Protein AF-0000000076347984 (afdb_homodimer)

Radius of gyration: 15.03 Å; Cα contacts (8 Å, |Δi|>4): 179; chains: 2; bounding box: 26×42×35 Å

InterPro domains:
  IPR001387 Cro/C1-type, helix-turn-helix domain [PF13443] (5-65)
  IPR001387 Cro/C1-type, helix-turn-helix domain [PS50943] (6-60)
  IPR001387 Cro/C1-type, helix-turn-helix domain [SM00530] (5-60)
  IPR001387 Cro/C1-type, helix-turn-helix domain [cd00093] (4-60)
  IPR010982 Lambda repressor-like, DNA-binding domain superfamily [G3DSA:1.10.260.40] (1-66)
  IPR010982 Lambda repressor-like, DNA-binding domain superfamily [SSF47413] (4-66)

Structure (mmCIF, N/CA/C/O backbone):
data_AF-0000000076347984-model_v1
#
loop_
_entity.id
_entity.type
_entity.pdbx_description
1 polymer 'Helix-turn-helix transcriptional regulator'
#
loop_
_atom_site.group_PDB
_atom_site.id
_atom_site.type_symbol
_atom_site.label_atom_id
_atom_site.label_alt_id
_atom_site.label_comp_id
_atom_site.label_asym_id
_atom_site.label_entity_id
_atom_site.label_seq_id
_atom_site.pdbx_PDB_ins_code
_atom_site.Cartn_x
_atom_site.Cartn_y
_atom_site.Cartn_z
_atom_site.occupancy
_atom_site.B_iso_or_equiv
_atom_site.auth_seq_id
_atom_site.auth_comp_id
_atom_site.auth_asym_id
_atom_site.auth_atom_id
_atom_site.pdbx_PDB_model_num
ATOM 1 N N . MET A 1 1 ? -2.521 -1.513 15.273 1 72.88 1 MET A N 1
ATOM 2 C CA . MET A 1 1 ? -1.366 -1.688 14.398 1 72.88 1 MET A CA 1
ATOM 3 C C . MET A 1 1 ? -1.222 -0.506 13.445 1 72.88 1 MET A C 1
ATOM 5 O O . MET A 1 1 ? -2.188 -0.107 12.789 1 72.88 1 MET A O 1
ATOM 9 N N . LYS A 1 2 ? -0.004 0.182 13.562 1 85.38 2 LYS A N 1
ATOM 10 C CA . LYS A 1 2 ? 0.292 1.308 12.68 1 85.38 2 LYS A CA 1
ATOM 11 C C . LYS A 1 2 ? 1.068 0.851 11.445 1 85.38 2 LYS A C 1
ATOM 13 O O . LYS A 1 2 ? 2.25 0.511 11.539 1 85.38 2 LYS A O 1
ATOM 18 N N . LEU A 1 3 ? 0.29 0.827 10.352 1 92.88 3 LEU A N 1
ATOM 19 C CA . LEU A 1 3 ? 0.924 0.316 9.141 1 92.88 3 LEU A CA 1
ATOM 20 C C . LEU A 1 3 ? 1.623 1.437 8.383 1 92.88 3 LEU A C 1
ATOM 22 O O . LEU A 1 3 ? 2.566 1.186 7.625 1 92.88 3 LEU A O 1
ATOM 26 N N . ASN A 1 4 ? 1.058 2.572 8.672 1 96 4 ASN A N 1
ATOM 27 C CA . ASN A 1 4 ? 1.683 3.67 7.938 1 96 4 ASN A CA 1
ATOM 28 C C . ASN A 1 4 ? 2.145 4.781 8.883 1 96 4 ASN A C 1
ATOM 30 O O . ASN A 1 4 ? 1.747 4.816 10.047 1 96 4 ASN A O 1
ATOM 34 N N . ARG A 1 5 ? 3.045 5.617 8.391 1 94.75 5 ARG A N 1
ATOM 35 C CA . ARG A 1 5 ? 3.582 6.719 9.18 1 94.75 5 ARG A CA 1
ATOM 36 C C . ARG A 1 5 ? 3.232 8.062 8.555 1 94.75 5 ARG A C 1
ATOM 38 O O . ARG A 1 5 ? 4.047 8.992 8.562 1 94.75 5 ARG A O 1
ATOM 45 N N . ILE A 1 6 ? 2.086 8.164 8 1 97.44 6 ILE A N 1
ATOM 46 C CA . ILE A 1 6 ? 1.625 9.383 7.344 1 97.44 6 ILE A CA 1
ATOM 47 C C . ILE A 1 6 ? 1.54 10.523 8.359 1 97.44 6 ILE A C 1
ATOM 49 O O . ILE A 1 6 ? 1.99 11.633 8.094 1 97.44 6 ILE A O 1
ATOM 53 N N . ARG A 1 7 ?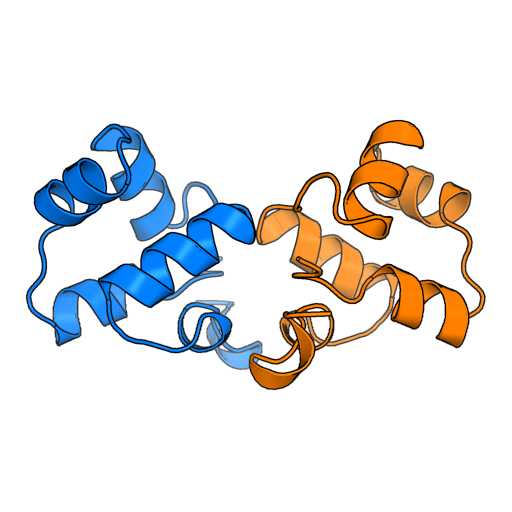 1.071 10.203 9.531 1 96.5 7 ARG A N 1
ATOM 54 C CA . ARG A 1 7 ? 0.946 11.195 10.594 1 96.5 7 ARG A CA 1
ATOM 55 C C . ARG A 1 7 ? 2.299 11.828 10.914 1 96.5 7 ARG A C 1
ATOM 57 O O . ARG A 1 7 ? 2.43 13.047 10.953 1 96.5 7 ARG A O 1
ATOM 64 N N . ALA A 1 8 ? 3.281 11.023 11.148 1 96.12 8 ALA A N 1
ATOM 65 C CA . ALA A 1 8 ? 4.621 11.484 11.508 1 96.12 8 ALA A CA 1
ATOM 66 C C . ALA A 1 8 ? 5.211 12.359 10.398 1 96.12 8 ALA A C 1
ATOM 68 O O . ALA A 1 8 ? 5.848 13.375 10.68 1 96.12 8 ALA A O 1
ATOM 69 N N . VAL A 1 9 ? 4.965 11.992 9.172 1 97.06 9 VAL A N 1
ATOM 70 C CA . VAL A 1 9 ? 5.508 12.727 8.039 1 97.06 9 VAL A CA 1
ATOM 71 C C . VAL A 1 9 ? 4.805 14.078 7.918 1 97.06 9 VAL A C 1
ATOM 73 O O . VAL A 1 9 ? 5.449 15.102 7.664 1 97.06 9 VAL A O 1
ATOM 76 N N . LEU A 1 10 ? 3.445 14.055 8.125 1 98 10 LEU A N 1
ATOM 77 C CA . LEU A 1 10 ? 2.701 15.312 8.102 1 98 10 LEU A CA 1
ATOM 78 C C . LEU A 1 10 ? 3.213 16.266 9.18 1 98 10 LEU A C 1
ATOM 80 O O . LEU A 1 10 ? 3.439 17.438 8.914 1 98 10 LEU A O 1
ATOM 84 N N . GLU A 1 11 ? 3.467 15.75 10.328 1 97.25 11 GLU A N 1
ATOM 85 C CA . GLU A 1 11 ? 3.951 16.547 11.453 1 97.25 11 GLU A CA 1
ATOM 86 C C . GLU A 1 11 ? 5.355 17.078 11.188 1 97.25 11 GLU A C 1
ATOM 88 O O . GLU A 1 11 ? 5.641 18.25 11.453 1 97.25 11 GLU A O 1
ATOM 93 N N . ASP A 1 12 ? 6.211 16.25 10.656 1 97 12 ASP A N 1
ATOM 94 C CA . ASP A 1 12 ? 7.586 16.625 10.344 1 97 12 ASP A CA 1
ATOM 95 C C . ASP A 1 12 ? 7.625 17.766 9.328 1 97 12 ASP A C 1
ATOM 97 O O . ASP A 1 12 ? 8.477 18.656 9.406 1 97 12 ASP A O 1
ATOM 101 N N . LYS A 1 13 ? 6.645 17.828 8.438 1 97 13 LYS A N 1
ATOM 102 C CA . LYS A 1 13 ? 6.633 18.797 7.348 1 97 13 LYS A CA 1
ATOM 103 C C . LYS A 1 13 ? 5.758 20 7.691 1 97 13 LYS A C 1
ATOM 105 O O . LYS A 1 13 ? 5.711 20.984 6.941 1 97 13 LYS A O 1
ATOM 110 N N . GLY A 1 14 ? 5.02 19.859 8.719 1 97.69 14 GLY A N 1
ATOM 111 C CA . GLY A 1 14 ? 4.129 20.938 9.117 1 97.69 14 GLY A CA 1
ATOM 112 C C . GLY A 1 14 ? 2.914 21.078 8.219 1 97.69 14 GLY A C 1
ATOM 113 O O . GLY A 1 14 ? 2.447 22.188 7.969 1 97.69 14 GLY A O 1
ATOM 114 N N . ILE A 1 15 ? 2.467 20.016 7.703 1 97.69 15 ILE A N 1
ATOM 115 C CA . ILE A 1 15 ? 1.33 20.016 6.789 1 97.69 15 ILE A CA 1
ATOM 116 C C . ILE A 1 15 ? 0.079 19.547 7.523 1 97.69 15 ILE A C 1
ATOM 118 O O . ILE A 1 15 ? 0.132 18.594 8.305 1 97.69 15 ILE A O 1
ATOM 122 N N . SER A 1 16 ? -0.984 20.156 7.281 1 98.12 16 SER A N 1
ATOM 123 C CA . SER A 1 16 ? -2.232 19.797 7.938 1 98.12 16 SER A CA 1
ATOM 124 C C . SER A 1 16 ? -2.957 18.688 7.172 1 98.12 16 SER A C 1
ATOM 126 O O . SER A 1 16 ? -2.785 18.547 5.961 1 98.12 16 SER A O 1
ATOM 128 N N . GLN A 1 17 ? -3.787 17.953 7.895 1 98.5 17 GLN A N 1
ATOM 129 C CA . GLN A 1 17 ? -4.617 16.938 7.266 1 98.5 17 GLN A CA 1
ATOM 130 C C . GLN A 1 17 ? -5.625 17.562 6.305 1 98.5 17 GLN A C 1
ATOM 132 O O . GLN A 1 17 ? -5.953 16.969 5.273 1 98.5 17 GLN A O 1
ATOM 137 N N . THR A 1 18 ? -6.066 18.75 6.645 1 98.56 18 THR A N 1
ATOM 138 C CA . THR A 1 18 ? -7.012 19.484 5.801 1 98.56 18 THR A CA 1
ATOM 139 C C . THR A 1 18 ? -6.395 19.797 4.441 1 98.56 18 THR A C 1
ATOM 141 O O . THR A 1 18 ? -7.039 19.625 3.406 1 98.56 18 THR A O 1
ATOM 144 N N . TRP A 1 19 ? -5.199 20.25 4.371 1 98.75 19 TRP A N 1
ATOM 145 C CA . TRP A 1 19 ? -4.469 20.516 3.135 1 98.75 19 TRP A CA 1
ATOM 146 C C . TRP A 1 19 ? -4.336 19.25 2.295 1 98.75 19 TRP A C 1
ATOM 148 O O . TRP A 1 19 ? -4.613 19.266 1.095 1 98.75 19 TRP A O 1
ATOM 158 N N . LEU A 1 20 ? -3.889 18.203 2.963 1 98.69 20 LEU A N 1
ATOM 159 C CA . LEU A 1 20 ? -3.707 16.938 2.266 1 98.69 20 LEU A CA 1
ATOM 160 C C . LEU A 1 20 ? -5.02 16.453 1.665 1 98.69 20 LEU A C 1
ATOM 162 O O . LEU A 1 20 ? -5.047 15.945 0.539 1 98.69 20 LEU A O 1
ATOM 166 N N . ALA A 1 21 ? -6.09 16.547 2.449 1 98.75 21 ALA A N 1
ATOM 167 C CA . ALA A 1 21 ? -7.414 16.141 1.985 1 98.75 21 ALA A CA 1
ATOM 168 C C . ALA A 1 21 ? -7.801 16.891 0.714 1 98.75 21 ALA A C 1
ATOM 170 O O . ALA A 1 21 ? -8.281 16.281 -0.248 1 98.75 21 ALA A O 1
ATOM 171 N N . LYS A 1 22 ? -7.527 18.141 0.709 1 98.62 22 LYS A N 1
ATOM 172 C CA . LYS A 1 22 ? -7.816 18.969 -0.452 1 98.62 22 LYS A CA 1
ATOM 173 C C . LYS A 1 22 ? -7.004 18.531 -1.665 1 98.62 22 LYS A C 1
ATOM 175 O O . LYS A 1 22 ? -7.539 18.406 -2.768 1 98.62 22 LYS A O 1
ATOM 180 N N . LYS A 1 23 ? -5.777 18.266 -1.451 1 98.31 23 LYS A N 1
ATOM 181 C CA . LYS A 1 23 ? -4.895 17.844 -2.539 1 98.31 23 LYS A CA 1
ATOM 182 C C . LYS A 1 23 ? -5.32 16.484 -3.105 1 98.31 23 LYS A C 1
ATOM 184 O O . LYS A 1 23 ? -5.266 16.281 -4.316 1 98.31 23 LYS A O 1
ATOM 189 N N . LEU A 1 24 ? -5.734 15.625 -2.24 1 98.19 24 LEU A N 1
ATOM 190 C CA . LEU A 1 24 ? -6.113 14.266 -2.623 1 98.19 24 LEU A CA 1
ATOM 191 C C . LEU A 1 24 ? -7.516 14.242 -3.227 1 98.19 24 LEU A C 1
ATOM 193 O O . LEU A 1 24 ? -7.91 13.25 -3.848 1 98.19 24 LEU A O 1
ATOM 197 N N . GLY A 1 25 ? -8.203 15.297 -3.01 1 98.12 25 GLY A N 1
ATOM 198 C CA . GLY A 1 25 ? -9.602 15.281 -3.412 1 98.12 25 GLY A CA 1
ATOM 199 C C . GLY A 1 25 ? -10.445 14.32 -2.59 1 98.12 25 GLY A C 1
ATOM 200 O O . GLY A 1 25 ? -11.32 13.633 -3.127 1 98.12 25 GLY A O 1
ATOM 201 N N . ARG A 1 26 ? -10.125 14.18 -1.407 1 98 26 ARG A N 1
ATOM 202 C CA . ARG A 1 26 ? -10.828 13.312 -0.469 1 98 26 ARG A CA 1
ATOM 203 C C . ARG A 1 26 ? -11.352 14.102 0.726 1 98 26 ARG A C 1
ATOM 205 O O . ARG A 1 26 ? -10.898 15.219 0.978 1 98 26 ARG A O 1
ATOM 212 N N . SER A 1 27 ? -12.219 13.508 1.404 1 98.44 27 SER A N 1
ATOM 213 C CA . SER A 1 27 ? -12.75 14.172 2.592 1 98.44 27 SER A CA 1
ATOM 214 C C . SER A 1 27 ? -11.734 14.164 3.729 1 98.44 27 SER A C 1
ATOM 216 O O . SER A 1 27 ? -10.852 13.305 3.773 1 98.44 27 SER A O 1
ATOM 218 N N . PHE A 1 28 ? -11.961 15.117 4.602 1 98.31 28 PHE A N 1
ATOM 219 C CA . PHE A 1 28 ? -11.148 15.148 5.816 1 98.31 28 PHE A CA 1
ATOM 220 C C . PHE A 1 28 ? -11.258 13.828 6.57 1 98.31 28 PHE A C 1
ATOM 222 O O . PHE A 1 28 ? -10.258 13.312 7.074 1 98.31 28 PHE A O 1
ATOM 229 N N . SER A 1 29 ? -12.391 13.297 6.621 1 98.69 29 SER A N 1
ATOM 230 C CA . SER A 1 29 ? -12.625 12.055 7.355 1 98.69 29 SER A CA 1
ATOM 231 C C . SER A 1 29 ? -11.805 10.906 6.789 1 98.69 29 SER A C 1
ATOM 233 O O . SER A 1 29 ? -11.25 10.102 7.539 1 98.69 29 SER A O 1
ATOM 235 N N . THR A 1 30 ? -11.711 10.891 5.512 1 98.31 30 THR A N 1
ATOM 236 C CA . THR A 1 30 ? -10.961 9.828 4.848 1 98.31 30 THR A CA 1
ATOM 237 C C . THR A 1 30 ? -9.469 9.961 5.148 1 98.31 30 THR A C 1
ATOM 239 O O . THR A 1 30 ? -8.812 8.977 5.516 1 98.31 30 THR A O 1
ATOM 242 N N . VAL A 1 31 ? -8.977 11.164 5.07 1 98.56 31 VAL A N 1
ATOM 243 C CA . VAL A 1 31 ? -7.559 11.414 5.301 1 98.56 31 VAL A CA 1
ATOM 244 C C . VAL A 1 31 ? -7.223 11.18 6.773 1 98.56 31 VAL A C 1
ATOM 246 O O . VAL A 1 31 ? -6.195 10.578 7.094 1 98.56 31 VAL A O 1
ATOM 249 N N . ASN A 1 32 ? -8.125 11.641 7.617 1 98.44 32 ASN A N 1
ATOM 250 C CA . ASN A 1 32 ? -7.953 11.398 9.047 1 98.44 32 ASN A CA 1
ATOM 251 C C . ASN A 1 32 ? -7.879 9.914 9.359 1 98.44 32 ASN A C 1
ATOM 253 O O . ASN A 1 32 ? -7.07 9.484 10.188 1 98.44 32 ASN A O 1
ATOM 257 N N . ALA A 1 33 ? -8.719 9.156 8.695 1 98.25 33 ALA A N 1
ATOM 258 C CA . ALA A 1 33 ? -8.703 7.707 8.898 1 98.25 33 ALA A CA 1
ATOM 259 C C . ALA A 1 33 ? -7.367 7.105 8.484 1 98.25 33 ALA A C 1
ATOM 261 O O . ALA A 1 33 ? -6.855 6.199 9.148 1 98.25 33 ALA A O 1
ATOM 262 N N . TYR A 1 34 ? -6.777 7.527 7.398 1 98.06 34 TYR A N 1
ATOM 263 C CA . TYR A 1 34 ? -5.461 7.074 6.961 1 98.06 34 TYR A CA 1
ATOM 264 C C . TYR A 1 34 ? -4.391 7.453 7.98 1 98.06 34 TYR A C 1
ATOM 266 O O . TYR A 1 34 ? -3.588 6.609 8.383 1 98.06 34 TYR A O 1
ATOM 274 N N . VAL A 1 35 ? -4.504 8.672 8.438 1 97.44 35 VAL A N 1
ATOM 275 C CA . VAL A 1 35 ? -3.488 9.266 9.305 1 97.44 35 VAL A CA 1
ATOM 276 C C . VAL A 1 35 ? -3.502 8.578 10.664 1 97.44 35 VAL A C 1
ATOM 278 O O . VAL A 1 35 ? -2.447 8.359 11.266 1 97.44 35 VAL A O 1
ATOM 281 N N . CYS A 1 36 ? -4.645 8.141 11.055 1 96.81 36 CYS A N 1
ATOM 282 C CA . CYS A 1 36 ? -4.812 7.496 12.352 1 96.81 36 CYS A CA 1
ATOM 283 C C . CYS A 1 36 ? -4.754 5.98 12.227 1 96.81 36 CYS A C 1
ATOM 285 O O . CYS A 1 36 ? -5.008 5.262 13.195 1 96.81 36 CYS A O 1
ATOM 287 N N . ASN A 1 37 ? -4.531 5.484 11.148 1 97 37 ASN A N 1
ATOM 288 C CA . ASN A 1 37 ? -4.398 4.055 10.883 1 97 37 ASN A CA 1
ATOM 289 C C . ASN A 1 37 ? -5.703 3.309 11.141 1 97 37 ASN A C 1
ATOM 291 O O . ASN A 1 37 ? -5.691 2.115 11.445 1 97 37 ASN A O 1
ATOM 295 N N . ARG A 1 38 ? -6.734 4.059 11.07 1 96.56 38 ARG A N 1
ATOM 296 C CA . ARG A 1 38 ? -8.039 3.412 11.148 1 96.56 38 ARG A CA 1
ATOM 297 C C . ARG A 1 38 ? -8.383 2.727 9.828 1 96.56 38 ARG A C 1
ATOM 299 O O . ARG A 1 38 ? -9.109 1.726 9.812 1 96.56 38 ARG A O 1
ATOM 306 N N . SER A 1 39 ? -7.957 3.287 8.719 1 97.12 39 SER A N 1
ATOM 307 C CA . SER A 1 39 ? -8 2.723 7.371 1 97.12 39 SER A CA 1
ATOM 308 C C . SER A 1 39 ? -6.668 2.893 6.656 1 97.12 39 SER A C 1
ATOM 310 O O . SER A 1 39 ? -5.848 3.725 7.047 1 97.12 39 SER A O 1
ATOM 312 N N . GLN A 1 40 ? -6.516 2.027 5.734 1 97.69 40 GLN A N 1
ATOM 313 C CA . GLN A 1 40 ? -5.246 2.098 5.02 1 97.69 40 GLN A CA 1
ATOM 314 C C . GLN A 1 40 ? -5.461 2.471 3.555 1 97.69 40 GLN A C 1
ATOM 316 O O . GLN A 1 40 ? -6.367 1.948 2.902 1 97.69 40 GLN A O 1
ATOM 321 N N . PRO A 1 41 ? -4.672 3.432 3.086 1 97.69 41 PRO A N 1
ATOM 322 C CA . PRO A 1 41 ? -4.762 3.75 1.658 1 97.69 41 PRO A CA 1
ATOM 323 C C . PRO A 1 41 ? -4.254 2.617 0.768 1 97.69 41 PRO A C 1
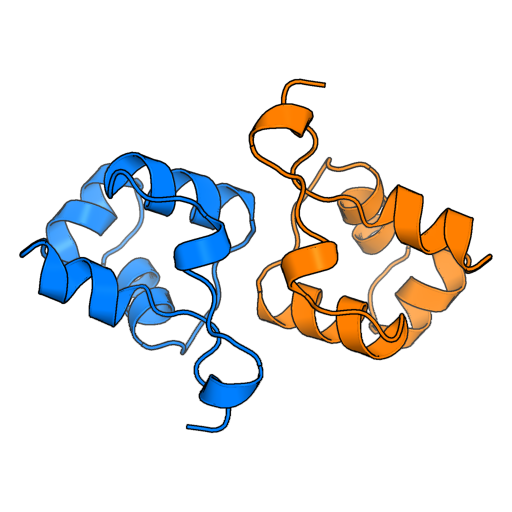ATOM 325 O O . PRO A 1 41 ? -3.414 1.82 1.193 1 97.69 41 PRO A O 1
ATOM 328 N N . ASN A 1 42 ? -4.84 2.564 -0.513 1 97.38 42 ASN A N 1
ATOM 329 C CA . ASN A 1 42 ? -4.234 1.655 -1.48 1 97.38 42 ASN A CA 1
ATOM 330 C C . ASN A 1 42 ? -2.945 2.229 -2.059 1 97.38 42 ASN A C 1
ATOM 332 O O . ASN A 1 42 ? -2.574 3.363 -1.753 1 97.38 42 ASN A O 1
ATOM 336 N N . LEU A 1 43 ? -2.252 1.503 -2.842 1 97.06 43 LEU A N 1
ATOM 337 C CA . LEU A 1 43 ? -0.919 1.887 -3.291 1 97.06 43 LEU A CA 1
ATOM 338 C C . LEU A 1 43 ? -0.981 3.121 -4.184 1 97.06 43 LEU A C 1
ATOM 340 O O . LEU A 1 43 ? -0.067 3.949 -4.172 1 97.06 43 LEU A O 1
ATOM 344 N N . THR A 1 44 ? -2.086 3.297 -4.91 1 96.38 44 THR A N 1
ATOM 345 C CA . THR A 1 44 ? -2.244 4.484 -5.742 1 96.38 44 THR A CA 1
ATOM 346 C C . THR A 1 44 ? -2.369 5.738 -4.879 1 96.38 44 THR A C 1
ATOM 348 O O . THR A 1 44 ? -1.688 6.734 -5.121 1 96.38 44 THR A O 1
ATOM 351 N N . THR A 1 45 ? -3.211 5.629 -3.873 1 97.62 45 THR A N 1
ATOM 352 C CA . THR A 1 45 ? -3.393 6.746 -2.953 1 97.62 45 THR A CA 1
ATOM 353 C C . THR A 1 45 ? -2.105 7.031 -2.188 1 97.62 45 THR A C 1
ATOM 355 O O . THR A 1 45 ? -1.74 8.195 -1.984 1 97.62 45 THR A O 1
ATOM 358 N N . LEU A 1 46 ? -1.462 6.012 -1.823 1 97.44 46 LEU A N 1
ATOM 359 C CA . LEU A 1 46 ? -0.2 6.152 -1.104 1 97.44 46 LEU A CA 1
ATOM 360 C C . LEU A 1 46 ? 0.833 6.879 -1.958 1 97.44 46 LEU A C 1
ATOM 362 O O . LEU A 1 46 ? 1.572 7.73 -1.455 1 97.44 46 LEU A O 1
ATOM 366 N N . LEU A 1 47 ? 0.85 6.531 -3.207 1 96.31 47 LEU A N 1
ATOM 367 C CA . LEU A 1 47 ? 1.757 7.195 -4.137 1 96.31 47 LEU A CA 1
ATOM 368 C C . LEU A 1 47 ? 1.433 8.68 -4.246 1 96.31 47 LEU A C 1
ATOM 370 O O . LEU A 1 47 ? 2.336 9.523 -4.23 1 96.31 47 LEU A O 1
ATOM 374 N N . GLU A 1 48 ? 0.157 8.984 -4.305 1 97.31 48 GLU A N 1
ATOM 375 C CA . GLU A 1 48 ? -0.258 10.383 -4.367 1 97.31 48 GLU A CA 1
ATOM 37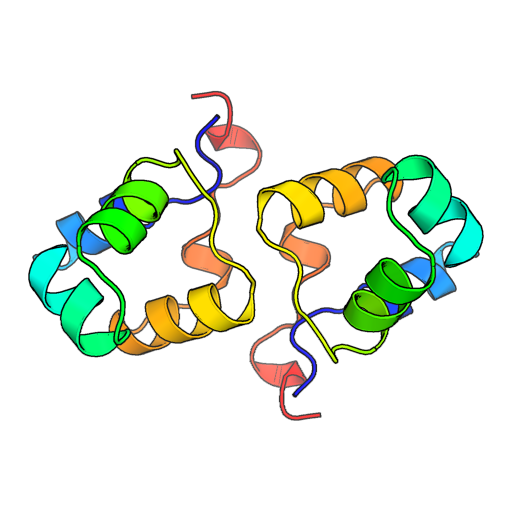6 C C . GLU A 1 48 ? 0.184 11.141 -3.121 1 97.31 48 GLU A C 1
ATOM 378 O O . GLU A 1 48 ? 0.711 12.25 -3.221 1 97.31 48 GLU A O 1
ATOM 383 N N . ILE A 1 49 ? -0.048 10.523 -2.002 1 98.19 49 ILE A N 1
ATOM 384 C CA . ILE A 1 49 ? 0.346 11.141 -0.741 1 98.19 49 ILE A CA 1
ATOM 385 C C . ILE A 1 49 ? 1.854 11.383 -0.734 1 98.19 49 ILE A C 1
ATOM 387 O O . ILE A 1 49 ? 2.312 12.469 -0.385 1 98.19 49 ILE A O 1
ATOM 391 N N . ALA A 1 50 ? 2.592 10.398 -1.124 1 97.31 50 ALA A N 1
ATOM 392 C CA . ALA A 1 50 ? 4.047 10.5 -1.168 1 97.31 50 ALA A CA 1
ATOM 393 C C . ALA A 1 50 ? 4.496 11.633 -2.082 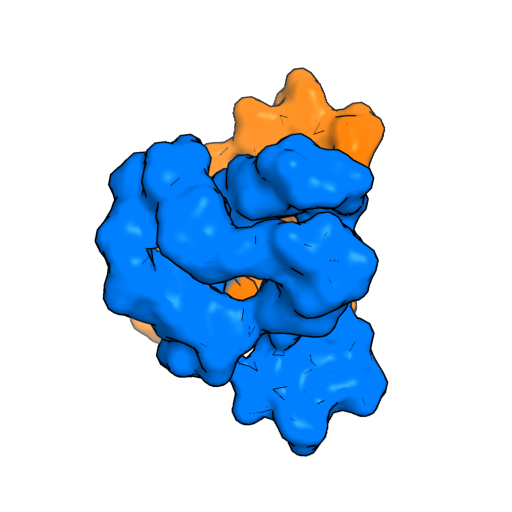1 97.31 50 ALA A C 1
ATOM 395 O O . ALA A 1 50 ? 5.418 12.383 -1.746 1 97.31 50 ALA A O 1
ATOM 396 N N . GLN A 1 51 ? 3.855 11.789 -3.205 1 96.81 51 GLN A N 1
ATOM 397 C CA . GLN A 1 51 ? 4.184 12.836 -4.168 1 96.81 51 GLN A CA 1
ATOM 398 C C . GLN A 1 51 ? 3.9 14.227 -3.594 1 96.81 51 GLN A C 1
ATOM 400 O O . GLN A 1 51 ? 4.73 15.125 -3.699 1 96.81 51 GLN A O 1
ATOM 405 N N . PHE A 1 52 ? 2.783 14.305 -2.943 1 97.69 52 PHE A N 1
ATOM 406 C CA . PHE A 1 52 ? 2.42 15.594 -2.373 1 97.69 52 PHE A CA 1
ATOM 407 C C . PHE A 1 52 ? 3.359 15.969 -1.229 1 97.69 52 PHE A C 1
ATOM 409 O O . PHE A 1 52 ? 3.66 17.141 -1.023 1 97.69 52 PHE A O 1
ATOM 416 N N . LEU A 1 53 ? 3.824 15.008 -0.526 1 97.56 53 LEU A N 1
ATOM 417 C CA . LEU A 1 53 ? 4.691 15.242 0.623 1 97.56 53 LEU A CA 1
ATOM 418 C C . LEU A 1 53 ? 6.16 15.195 0.214 1 97.56 53 LEU A C 1
ATOM 420 O O . LEU A 1 53 ? 7.047 15.398 1.047 1 97.56 53 LEU A O 1
ATOM 424 N N . SER A 1 54 ? 6.457 14.906 -1.03 1 97.06 54 SER A N 1
ATOM 425 C CA . SER A 1 54 ? 7.801 14.852 -1.594 1 97.06 54 SER A CA 1
ATOM 426 C C . SER A 1 54 ? 8.664 13.828 -0.862 1 97.06 54 SER A C 1
ATOM 428 O O . SER A 1 54 ? 9.789 14.133 -0.464 1 97.06 54 SER A O 1
ATOM 430 N N . VAL A 1 55 ? 8.133 12.633 -0.682 1 95.94 55 VAL A N 1
ATOM 431 C CA . VAL A 1 55 ? 8.852 11.508 -0.092 1 95.94 55 VAL A CA 1
ATOM 432 C C . VAL A 1 55 ? 8.633 10.25 -0.938 1 95.94 55 VAL A C 1
ATOM 434 O O . VAL A 1 55 ? 7.793 10.25 -1.843 1 95.94 55 VAL A O 1
ATOM 437 N N . ASP A 1 56 ? 9.508 9.266 -0.592 1 93.88 56 ASP A N 1
ATOM 438 C CA . ASP A 1 56 ? 9.305 7.973 -1.236 1 93.88 56 ASP A CA 1
ATOM 439 C C . ASP A 1 56 ? 8.109 7.238 -0.637 1 93.88 56 ASP A C 1
ATOM 441 O O . ASP A 1 56 ? 7.902 7.266 0.578 1 93.88 56 ASP A O 1
ATOM 445 N N . MET A 1 57 ? 7.324 6.586 -1.411 1 93.06 57 MET A N 1
ATOM 446 C CA . MET A 1 57 ? 6.133 5.867 -0.966 1 93.06 57 MET A CA 1
ATOM 447 C C . MET A 1 57 ? 6.48 4.867 0.131 1 93.06 57 MET A C 1
ATOM 449 O O . MET A 1 57 ? 5.723 4.707 1.091 1 93.06 57 MET A O 1
ATOM 453 N N . LYS A 1 58 ? 7.617 4.203 -0.03 1 93.5 58 LYS A N 1
ATOM 454 C CA . LYS A 1 58 ? 8.023 3.195 0.944 1 93.5 58 LYS A CA 1
ATOM 455 C C . LYS A 1 58 ? 8.312 3.83 2.301 1 93.5 58 LYS A C 1
ATOM 457 O O . LYS A 1 58 ? 8.195 3.174 3.338 1 93.5 58 LYS A O 1
ATOM 462 N N . GLU A 1 59 ? 8.664 5.082 2.299 1 92.69 59 GLU A N 1
ATOM 463 C CA . GLU A 1 59 ? 8.93 5.809 3.539 1 92.69 59 GLU A CA 1
ATOM 464 C C . GLU A 1 59 ? 7.652 6.027 4.34 1 92.69 59 GLU A C 1
ATOM 466 O O . GLU A 1 59 ? 7.707 6.344 5.531 1 92.69 59 GLU A O 1
ATOM 471 N N . LEU A 1 60 ? 6.5 5.941 3.705 1 96.12 60 LEU A N 1
ATOM 472 C CA . LEU A 1 60 ? 5.219 6.141 4.375 1 96.12 60 LEU A CA 1
ATOM 473 C C . LEU A 1 60 ? 4.758 4.855 5.055 1 96.12 60 LEU A C 1
ATOM 475 O O . LEU A 1 60 ? 3.77 4.859 5.797 1 96.12 60 LEU A O 1
ATOM 479 N N . ILE A 1 61 ? 5.438 3.779 4.777 1 94.69 61 ILE A N 1
ATOM 480 C CA . ILE A 1 61 ? 5.098 2.482 5.355 1 94.69 61 ILE A CA 1
ATOM 481 C C . ILE A 1 61 ? 6.004 2.193 6.547 1 94.69 61 ILE A C 1
ATOM 483 O O . ILE A 1 61 ? 7.223 2.361 6.465 1 94.69 61 ILE A O 1
ATOM 487 N N . THR A 1 62 ? 5.336 1.759 7.625 1 91.25 62 THR A N 1
ATOM 488 C CA . THR A 1 62 ? 6.098 1.474 8.836 1 91.25 62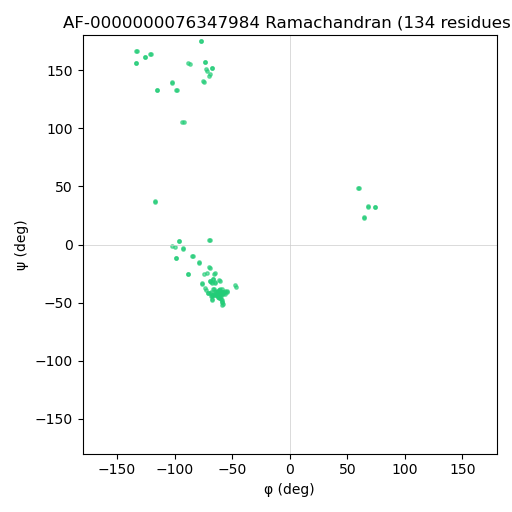 THR A CA 1
ATOM 489 C C . THR A 1 62 ? 6.969 0.235 8.648 1 91.25 62 THR A C 1
ATOM 491 O O . THR A 1 62 ? 6.609 -0.675 7.898 1 91.25 62 THR A O 1
ATOM 494 N N . ASP A 1 63 ? 8.102 0.302 9.297 1 81.25 63 ASP A N 1
ATOM 495 C CA . ASP A 1 63 ? 8.969 -0.872 9.289 1 81.25 63 ASP A CA 1
ATOM 496 C C . ASP A 1 63 ? 8.398 -1.987 10.164 1 81.25 63 ASP A C 1
ATOM 498 O O . ASP A 1 63 ? 7.648 -1.722 11.102 1 81.25 63 ASP A O 1
ATOM 502 N N . LYS A 1 64 ? 8.75 -3.229 9.742 1 71.75 64 LYS A N 1
ATOM 503 C CA . LYS A 1 64 ? 8.281 -4.402 10.469 1 71.75 64 LYS A CA 1
ATOM 504 C C . LYS A 1 64 ? 8.5 -4.25 11.969 1 71.75 64 LYS A C 1
ATOM 506 O O . LYS A 1 64 ? 7.633 -4.613 12.766 1 71.75 64 LYS A O 1
ATOM 511 N N . LYS A 1 65 ? 9.453 -3.684 12.227 1 66.75 65 LYS A N 1
ATOM 512 C CA . LYS A 1 65 ? 9.828 -3.543 13.633 1 66.75 65 LYS A CA 1
ATOM 513 C C . LYS A 1 65 ? 8.945 -2.518 14.336 1 66.75 65 LYS A C 1
ATOM 515 O O . LYS A 1 65 ? 8.781 -2.564 15.555 1 66.75 65 LYS A O 1
ATOM 520 N N . GLU A 1 66 ? 8.391 -1.599 13.672 1 64.88 66 GLU A N 1
ATOM 521 C CA . GLU A 1 66 ? 7.617 -0.511 14.266 1 64.88 66 GLU A CA 1
ATOM 522 C C . GLU A 1 66 ? 6.117 -0.784 14.172 1 64.88 66 GLU A C 1
ATOM 524 O O . GLU A 1 66 ? 5.309 -0.008 14.688 1 64.88 66 GLU A O 1
ATOM 529 N N . ARG A 1 67 ? 5.688 -1.726 13.648 1 67.75 67 ARG A N 1
ATOM 530 C CA . ARG A 1 67 ? 4.273 -1.975 13.383 1 67.75 67 ARG A CA 1
ATOM 531 C C . ARG A 1 67 ? 3.531 -2.311 14.672 1 67.75 67 ARG A C 1
ATOM 533 O O . ARG A 1 67 ? 2.344 -2.006 14.812 1 67.75 67 ARG A O 1
ATOM 540 N N . ASN A 1 68 ? 4.027 -3.002 15.547 1 61 68 ASN A N 1
ATOM 541 C CA . ASN A 1 68 ? 3.383 -3.451 16.781 1 61 68 ASN A CA 1
ATOM 542 C C . ASN A 1 68 ? 3.15 -2.293 17.75 1 61 68 ASN A C 1
ATOM 544 O O . ASN A 1 68 ? 2.5 -2.461 18.781 1 61 68 ASN A O 1
ATOM 548 N N . ASP A 1 69 ? 3.48 -1.124 17.297 1 50.78 69 ASP A N 1
ATOM 549 C CA . ASP A 1 69 ? 3.166 -0.109 18.297 1 50.78 69 ASP A CA 1
ATOM 550 C C . ASP A 1 69 ? 1.8 0.52 18.031 1 50.78 69 ASP A C 1
ATOM 552 O O . ASP A 1 69 ? 1.396 0.674 16.875 1 50.78 69 ASP A O 1
ATOM 556 N N . MET B 1 1 ? 1.135 1.733 -15.305 1 72.75 1 MET B N 1
ATOM 557 C CA . MET B 1 1 ? 2.068 1.86 -14.188 1 72.75 1 MET B CA 1
ATOM 558 C C . MET B 1 1 ? 1.93 0.685 -13.227 1 72.75 1 MET B C 1
ATOM 560 O O . MET B 1 1 ? 0.821 0.345 -12.805 1 72.75 1 MET B O 1
ATOM 564 N N . LYS B 1 2 ? 3.096 -0.082 -13.078 1 85.88 2 LYS B N 1
ATOM 565 C CA . LYS B 1 2 ? 3.125 -1.217 -12.156 1 85.88 2 LYS B CA 1
ATOM 566 C C . LYS B 1 2 ? 3.619 -0.793 -10.773 1 85.88 2 LYS B C 1
ATOM 568 O O . LYS B 1 2 ? 4.809 -0.526 -10.594 1 85.88 2 LYS B O 1
ATOM 573 N N . LEU B 1 3 ? 2.611 -0.726 -9.891 1 92.88 3 LEU B N 1
ATOM 574 C CA . LEU B 1 3 ? 2.971 -0.238 -8.562 1 92.88 3 LEU B CA 1
ATOM 575 C C . LEU B 1 3 ? 3.424 -1.385 -7.664 1 92.88 3 LEU B C 1
ATOM 577 O O . LEU B 1 3 ? 4.18 -1.174 -6.711 1 92.88 3 LEU B O 1
ATOM 581 N N . ASN B 1 4 ? 2.891 -2.498 -8.078 1 96.12 4 ASN B N 1
ATOM 582 C CA . ASN B 1 4 ? 3.279 -3.619 -7.23 1 96.12 4 ASN B CA 1
ATOM 583 C C . ASN B 1 4 ? 3.896 -4.75 -8.047 1 96.12 4 ASN B C 1
ATOM 585 O O . ASN B 1 4 ? 3.779 -4.773 -9.273 1 96.12 4 ASN B O 1
ATOM 589 N N . ARG B 1 5 ? 4.625 -5.625 -7.367 1 94.75 5 ARG B N 1
ATOM 590 C CA . ARG B 1 5 ? 5.277 -6.754 -8.023 1 94.75 5 ARG B CA 1
ATOM 591 C C . ARG B 1 5 ? 4.73 -8.078 -7.5 1 94.75 5 ARG B C 1
ATOM 593 O O . ARG B 1 5 ? 5.484 -9.039 -7.316 1 94.75 5 ARG B O 1
ATOM 600 N N . ILE B 1 6 ? 3.486 -8.141 -7.23 1 97.5 6 ILE B N 1
ATOM 601 C CA . ILE B 1 6 ? 2.83 -9.328 -6.703 1 97.5 6 ILE B CA 1
ATOM 602 C C . ILE B 1 6 ? 2.93 -10.469 -7.715 1 97.5 6 ILE B C 1
ATOM 604 O O . ILE B 1 6 ? 3.254 -11.602 -7.355 1 97.5 6 ILE B O 1
ATOM 608 N N . ARG B 1 7 ? 2.756 -10.133 -8.953 1 96.5 7 ARG B N 1
ATOM 609 C CA . ARG B 1 7 ? 2.832 -11.125 -10.016 1 96.5 7 ARG B CA 1
ATOM 610 C C . ARG B 1 7 ? 4.191 -11.812 -10.023 1 96.5 7 ARG B C 1
ATOM 612 O O . ARG B 1 7 ? 4.273 -13.047 -10.031 1 96.5 7 ARG B O 1
ATOM 619 N N . ALA B 1 8 ? 5.25 -11.062 -10.039 1 96.12 8 ALA B N 1
ATOM 620 C CA . ALA B 1 8 ? 6.613 -11.586 -10.078 1 96.12 8 ALA B CA 1
ATOM 621 C C . ALA B 1 8 ? 6.891 -12.477 -8.875 1 96.12 8 ALA B C 1
ATOM 623 O O . ALA B 1 8 ? 7.527 -13.531 -9.008 1 96.12 8 ALA B O 1
ATOM 624 N N . VAL B 1 9 ? 6.387 -12.102 -7.727 1 97.06 9 VAL B N 1
ATOM 625 C CA . VAL B 1 9 ? 6.621 -12.859 -6.504 1 97.06 9 VAL B CA 1
ATOM 626 C C . VAL B 1 9 ? 5.848 -14.172 -6.555 1 97.06 9 VAL B C 1
ATOM 628 O O . VAL B 1 9 ? 6.371 -15.219 -6.164 1 97.06 9 VAL B O 1
ATOM 631 N N . LEU B 1 10 ? 4.574 -14.086 -7.062 1 98.06 10 LEU B N 1
ATOM 632 C CA . LEU B 1 10 ? 3.789 -15.305 -7.219 1 98.06 10 LEU B CA 1
ATOM 633 C C . LEU B 1 10 ? 4.488 -16.281 -8.156 1 98.06 10 LEU B C 1
ATOM 635 O O . LEU B 1 10 ? 4.594 -17.469 -7.848 1 98.06 10 LEU B O 1
ATOM 639 N N . GLU B 1 11 ? 5.02 -15.781 -9.211 1 97.25 11 GLU B N 1
ATOM 640 C CA . GLU B 1 11 ? 5.715 -16.594 -10.203 1 97.25 11 GLU B CA 1
ATOM 641 C C . GLU B 1 11 ? 6.996 -17.188 -9.625 1 97.25 11 GLU B C 1
ATOM 643 O O . GLU B 1 11 ? 7.281 -18.375 -9.82 1 97.25 11 GLU B O 1
ATOM 648 N N . ASP B 1 12 ? 7.754 -16.406 -8.906 1 97.06 12 ASP B N 1
ATOM 649 C CA . ASP B 1 12 ? 9 -16.844 -8.297 1 97.06 12 ASP B CA 1
ATOM 650 C C . ASP B 1 12 ? 8.758 -17.984 -7.301 1 97.06 12 ASP B C 1
ATOM 652 O O . ASP B 1 12 ? 9.555 -18.906 -7.199 1 97.06 12 ASP B O 1
ATOM 656 N N . LYS B 1 13 ? 7.582 -18 -6.66 1 97 13 LYS B N 1
ATOM 657 C CA . LYS B 1 13 ? 7.277 -18.969 -5.609 1 97 13 LYS B CA 1
ATOM 658 C C . LYS B 1 13 ? 6.449 -20.125 -6.156 1 97 13 LYS B C 1
ATOM 660 O O . LYS B 1 13 ? 6.195 -21.094 -5.449 1 97 13 LYS B O 1
ATOM 665 N N . GLY B 1 14 ? 5.969 -19.953 -7.324 1 97.69 14 GLY B N 1
ATOM 666 C CA . GLY B 1 14 ? 5.145 -20.984 -7.934 1 97.69 14 GLY B CA 1
ATOM 667 C C . GLY B 1 14 ? 3.752 -21.062 -7.34 1 97.69 14 GLY B C 1
ATOM 668 O O . GLY B 1 14 ? 3.188 -22.156 -7.219 1 97.69 14 GLY B O 1
ATOM 669 N N . ILE B 1 15 ? 3.254 -20.016 -6.934 1 97.69 15 ILE B N 1
ATOM 670 C CA . ILE B 1 15 ? 1.938 -19.953 -6.309 1 97.69 15 ILE B CA 1
ATOM 671 C C . ILE B 1 15 ? 0.913 -19.422 -7.309 1 97.69 15 ILE B C 1
ATOM 673 O O . ILE B 1 15 ? 1.187 -18.469 -8.039 1 97.69 15 ILE B O 1
ATOM 677 N N . SER B 1 16 ? -0.216 -19.969 -7.309 1 98.12 16 SER B N 1
ATOM 678 C CA . SER B 1 16 ? -1.26 -19.547 -8.234 1 98.12 16 SER B CA 1
ATOM 679 C C . SER B 1 16 ? -2.09 -18.406 -7.648 1 98.12 16 SER B C 1
ATOM 681 O O . SER B 1 16 ? -2.197 -18.281 -6.43 1 98.12 16 SER B O 1
ATOM 683 N N . GLN B 1 17 ? -2.688 -17.656 -8.539 1 98.5 17 GLN B N 1
ATOM 684 C CA . GLN B 1 17 ? -3.594 -16.594 -8.109 1 98.5 17 GLN B CA 1
ATOM 685 C C . GLN B 1 17 ? -4.824 -17.172 -7.41 1 98.5 17 GLN B C 1
ATOM 687 O O . GLN B 1 17 ? -5.352 -16.562 -6.477 1 98.5 17 GLN B O 1
ATOM 692 N N . THR B 1 18 ? -5.234 -18.344 -7.863 1 98.56 18 THR B N 1
ATOM 693 C CA . THR B 1 18 ? -6.379 -19.016 -7.266 1 98.56 18 THR B CA 1
ATOM 694 C C . THR B 1 18 ? -6.105 -19.359 -5.801 1 98.56 18 THR B C 1
ATOM 696 O O . THR B 1 18 ? -6.965 -19.156 -4.941 1 98.56 18 THR B O 1
ATOM 699 N N . TRP B 1 19 ? -4.977 -19.875 -5.461 1 98.75 19 TRP B N 1
ATOM 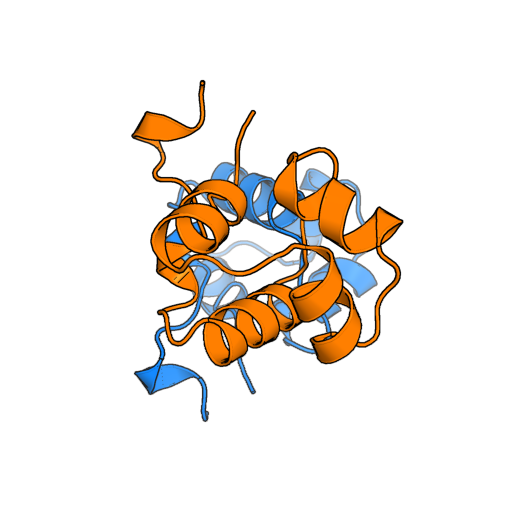700 C CA . TRP B 1 19 ? -4.562 -20.172 -4.094 1 98.75 19 TRP B CA 1
ATOM 701 C C . TRP B 1 19 ? -4.566 -18.906 -3.236 1 98.75 19 TRP B C 1
ATOM 703 O O . TRP B 1 19 ? -5.117 -18.906 -2.131 1 98.75 19 TRP B O 1
ATOM 713 N N . LEU B 1 20 ? -3.945 -17.859 -3.766 1 98.62 20 LEU B N 1
ATOM 714 C CA . LEU B 1 20 ? -3.869 -16.609 -3.037 1 98.62 20 LEU B CA 1
ATOM 715 C C . LEU B 1 20 ? -5.266 -16.047 -2.75 1 98.62 20 LEU B C 1
ATOM 717 O O . LEU B 1 20 ? -5.523 -15.547 -1.656 1 98.62 20 LEU B O 1
ATOM 721 N N . ALA B 1 21 ? -6.125 -16.125 -3.758 1 98.75 21 ALA B N 1
ATOM 722 C CA . ALA B 1 21 ? -7.5 -15.648 -3.609 1 98.75 21 ALA B CA 1
ATOM 723 C C . ALA B 1 21 ? -8.203 -16.375 -2.467 1 98.75 21 ALA B C 1
ATOM 725 O O . ALA B 1 21 ? -8.867 -15.75 -1.639 1 98.75 21 ALA B O 1
ATOM 726 N N . LYS B 1 22 ? -8 -17.625 -2.404 1 98.62 22 LYS B N 1
ATOM 727 C CA . LYS B 1 22 ? -8.586 -18.438 -1.345 1 98.62 22 LYS B CA 1
ATOM 728 C C . LYS B 1 22 ? -8.055 -18.031 0.025 1 98.62 22 LYS B C 1
ATOM 730 O O . LYS B 1 22 ? -8.828 -17.875 0.976 1 98.62 22 LYS B O 1
ATOM 735 N N . LYS B 1 23 ? -6.801 -17.812 0.091 1 98.31 23 LYS B N 1
ATOM 736 C CA . LYS B 1 23 ? -6.176 -17.438 1.355 1 98.31 23 LYS B CA 1
ATOM 737 C C . LYS B 1 23 ? -6.656 -16.062 1.818 1 98.31 23 LYS B C 1
ATOM 739 O O . LYS B 1 23 ? -6.867 -15.844 3.012 1 98.31 23 LYS B O 1
ATOM 744 N N . LEU B 1 24 ? -6.816 -15.188 0.889 1 98.19 24 LEU B N 1
ATOM 745 C CA . LEU B 1 24 ? -7.207 -13.812 1.184 1 98.19 24 LEU B CA 1
ATOM 746 C C . LEU B 1 24 ? -8.703 -13.719 1.451 1 98.19 24 LEU B C 1
ATOM 748 O O . LEU B 1 24 ? -9.188 -12.711 1.973 1 98.19 24 LEU B O 1
ATOM 752 N N . GLY B 1 25 ? -9.383 -14.75 1.069 1 98.12 25 GLY B N 1
ATOM 753 C CA . GLY B 1 25 ? -10.828 -14.664 1.145 1 98.12 25 GLY B CA 1
ATOM 754 C C . GLY B 1 25 ? -11.422 -13.672 0.158 1 98.12 25 GLY B C 1
ATOM 755 O O . GLY B 1 25 ? -12.359 -12.938 0.488 1 98.12 25 GLY B O 1
ATOM 756 N N . ARG B 1 26 ? -10.828 -13.531 -0.913 1 98 26 ARG B N 1
ATOM 757 C CA . ARG B 1 26 ? -11.266 -12.641 -1.98 1 98 26 ARG B CA 1
ATOM 758 C C . ARG B 1 26 ? -11.531 -13.414 -3.268 1 98 26 ARG B C 1
ATOM 760 O O . ARG B 1 26 ? -11.094 -14.555 -3.414 1 98 26 ARG B O 1
ATOM 767 N N . SER B 1 27 ? -12.203 -12.781 -4.137 1 98.38 27 SER B N 1
ATOM 768 C CA . SER B 1 27 ? -12.477 -13.422 -5.418 1 98.38 27 SER B CA 1
ATOM 769 C C . SER B 1 27 ? -11.227 -13.469 -6.289 1 98.38 27 SER B C 1
ATOM 771 O O . SER B 1 27 ? -10.312 -12.656 -6.121 1 98.38 27 SER B O 1
ATOM 773 N N . PHE B 1 28 ? -11.281 -14.414 -7.188 1 98.31 28 PHE B N 1
ATOM 774 C CA . PHE B 1 28 ? -10.211 -14.484 -8.18 1 98.31 28 PHE B CA 1
ATOM 775 C C . PHE B 1 28 ? -10.086 -13.164 -8.93 1 98.31 28 PHE B C 1
ATOM 777 O O . PHE B 1 28 ? -8.977 -12.703 -9.195 1 98.31 28 PHE B O 1
ATOM 784 N N . SER B 1 29 ? -11.141 -12.594 -9.242 1 98.69 29 SER B N 1
ATOM 785 C CA . SER B 1 29 ? -11.148 -11.352 -10.008 1 98.69 29 SER B CA 1
ATOM 786 C C . SER B 1 29 ? -10.43 -10.234 -9.266 1 98.69 29 SER B C 1
ATOM 788 O O . SER B 1 29 ? -9.68 -9.461 -9.859 1 98.69 29 SER B O 1
ATOM 790 N N . THR B 1 30 ? -10.633 -10.203 -7.992 1 98.31 30 THR B N 1
ATOM 791 C CA . THR B 1 30 ? -10.008 -9.18 -7.164 1 98.31 30 THR B CA 1
ATOM 792 C C . THR B 1 30 ? -8.492 -9.375 -7.113 1 98.31 30 THR B C 1
ATOM 794 O O . THR B 1 30 ? -7.73 -8.43 -7.312 1 98.31 30 THR B O 1
ATOM 797 N N . VAL B 1 31 ? -8.094 -10.602 -6.934 1 98.56 31 VAL B N 1
ATOM 798 C CA . VAL B 1 31 ? -6.676 -10.922 -6.832 1 98.56 31 VAL B CA 1
ATOM 799 C C . VAL B 1 31 ? -6 -10.711 -8.188 1 98.56 31 VAL B C 1
ATOM 801 O O . VAL B 1 31 ? -4.898 -10.156 -8.258 1 98.56 31 VAL B O 1
ATOM 804 N N . ASN B 1 32 ? -6.703 -11.141 -9.219 1 98.44 32 ASN B N 1
ATOM 805 C CA . ASN B 1 32 ? -6.195 -10.914 -10.562 1 98.44 32 ASN B CA 1
ATOM 806 C C . ASN B 1 32 ? -5.98 -9.43 -10.844 1 98.44 32 ASN B C 1
ATOM 808 O O . ASN B 1 32 ? -4.98 -9.047 -11.453 1 98.44 32 ASN B O 1
ATOM 812 N N . ALA B 1 33 ? -6.906 -8.633 -10.398 1 98.25 33 ALA B N 1
ATOM 813 C CA . ALA B 1 33 ? -6.785 -7.188 -10.586 1 98.25 33 ALA B CA 1
ATOM 814 C C . ALA B 1 33 ? -5.551 -6.645 -9.867 1 98.25 33 ALA B C 1
ATOM 816 O O . ALA B 1 33 ? -4.859 -5.766 -10.383 1 98.25 33 ALA B O 1
ATOM 817 N N . TYR B 1 34 ? -5.25 -7.094 -8.68 1 98.06 34 TYR B N 1
ATOM 818 C CA . TYR B 1 34 ? -4.051 -6.699 -7.949 1 98.06 34 TYR B CA 1
ATOM 819 C C . TYR B 1 34 ? -2.791 -7.129 -8.695 1 98.06 34 TYR B C 1
ATOM 821 O O . TYR B 1 34 ? -1.878 -6.324 -8.898 1 98.06 34 TYR B O 1
ATOM 829 N N . VAL B 1 35 ? -2.85 -8.344 -9.18 1 97.44 35 VAL B N 1
ATOM 830 C CA . VAL B 1 35 ? -1.688 -8.984 -9.789 1 97.44 35 VAL B CA 1
ATOM 831 C C . VAL B 1 35 ? -1.355 -8.297 -11.109 1 97.44 35 VAL B C 1
ATOM 833 O O . VAL B 1 35 ? -0.183 -8.125 -11.453 1 97.44 35 VAL B O 1
ATOM 836 N N . CYS B 1 36 ? -2.363 -7.816 -11.742 1 96.88 36 CYS B N 1
ATOM 837 C CA . CYS B 1 36 ? -2.197 -7.176 -13.047 1 96.88 36 CYS B CA 1
ATOM 838 C C . CYS B 1 36 ? -2.102 -5.664 -12.898 1 96.88 36 CYS B C 1
ATOM 840 O O . CYS B 1 36 ? -2.09 -4.938 -13.898 1 96.88 36 CYS B O 1
ATOM 842 N N . ASN B 1 37 ? -2.105 -5.168 -11.805 1 97.06 37 ASN B N 1
ATOM 843 C CA . ASN B 1 37 ? -1.97 -3.748 -11.5 1 97.06 37 ASN B CA 1
ATOM 844 C C . ASN B 1 37 ? -3.146 -2.943 -12.047 1 97.06 37 ASN B C 1
ATOM 846 O O . ASN B 1 37 ? -3.008 -1.753 -12.336 1 97.06 37 ASN B O 1
ATOM 850 N N . ARG B 1 38 ? -4.207 -3.645 -12.227 1 96.62 38 ARG B N 1
ATOM 851 C CA . ARG B 1 38 ? -5.43 -2.938 -12.594 1 96.62 38 ARG B CA 1
ATOM 852 C C . ARG B 1 38 ? -6.039 -2.232 -11.391 1 96.62 38 ARG B C 1
ATOM 854 O O . ARG B 1 38 ? -6.699 -1.202 -11.531 1 96.62 38 ARG B O 1
ATOM 861 N N . SER B 1 39 ? -5.898 -2.801 -10.203 1 97.12 39 SER B N 1
ATOM 862 C CA . SER B 1 39 ? -6.223 -2.23 -8.898 1 97.12 39 SER B CA 1
ATOM 863 C C . SER B 1 39 ? -5.098 -2.459 -7.898 1 97.12 39 SER B C 1
ATOM 865 O O . SER B 1 39 ? -4.25 -3.332 -8.102 1 97.12 39 SER B O 1
ATOM 867 N N . GLN B 1 40 ? -5.113 -1.606 -6.953 1 97.75 40 GLN B N 1
ATOM 868 C CA . GLN B 1 40 ? -4.047 -1.734 -5.965 1 97.75 40 GLN B CA 1
ATOM 869 C C . GLN B 1 40 ? -4.609 -2.092 -4.594 1 97.75 40 GLN B C 1
ATOM 871 O O . GLN B 1 40 ? -5.617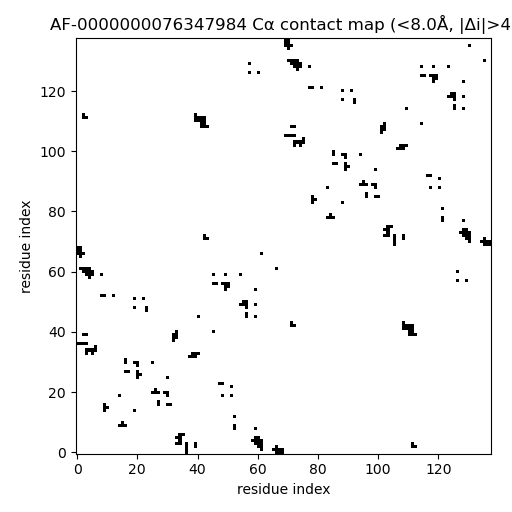 -1.526 -4.16 1 97.75 40 GLN B O 1
ATOM 876 N N . PRO B 1 41 ? -4.008 -3.07 -3.955 1 97.69 41 PRO B N 1
ATOM 877 C CA . PRO B 1 41 ? -4.438 -3.377 -2.588 1 97.69 41 PRO B CA 1
ATOM 878 C C . PRO B 1 41 ? -4.094 -2.264 -1.6 1 97.69 41 PRO B C 1
ATOM 880 O O . PRO B 1 41 ? -3.141 -1.512 -1.815 1 97.69 41 PRO B O 1
ATOM 883 N N . ASN B 1 42 ? -4.949 -2.178 -0.502 1 97.38 42 ASN B N 1
ATOM 884 C CA . ASN B 1 42 ? -4.543 -1.29 0.583 1 97.38 42 ASN B CA 1
ATOM 885 C C . ASN B 1 42 ? -3.447 -1.919 1.44 1 97.38 42 ASN B C 1
ATOM 887 O O . ASN B 1 42 ? -3.068 -3.072 1.224 1 97.38 42 ASN B O 1
ATOM 891 N N . LEU B 1 43 ? -2.924 -1.222 2.367 1 97 43 LEU B N 1
ATOM 892 C CA . LEU B 1 43 ? -1.75 -1.666 3.111 1 97 43 LEU B CA 1
ATOM 893 C C . LEU B 1 43 ? -2.076 -2.891 3.959 1 97 43 LEU B C 1
A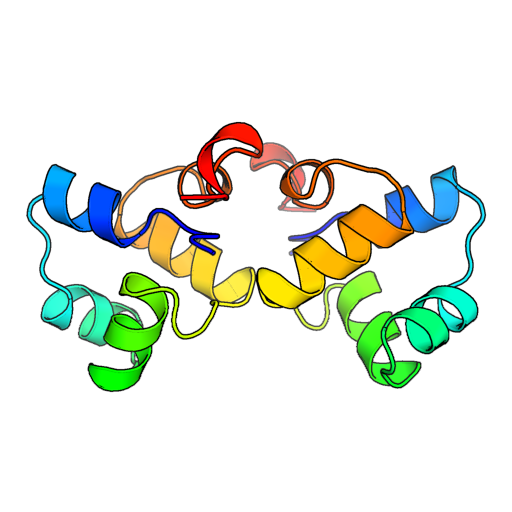TOM 895 O O . LEU B 1 43 ? -1.224 -3.762 4.156 1 97 43 LEU B O 1
ATOM 899 N N . THR B 1 44 ? -3.326 -3.02 4.41 1 96.31 44 THR B N 1
ATOM 900 C CA . THR B 1 44 ? -3.727 -4.195 5.176 1 96.31 44 THR B CA 1
ATOM 901 C C . THR B 1 44 ? -3.709 -5.441 4.301 1 96.31 44 THR B C 1
ATOM 903 O O . THR B 1 44 ? -3.15 -6.473 4.688 1 96.31 44 THR B O 1
ATOM 906 N N . THR B 1 45 ? -4.301 -5.309 3.135 1 97.62 45 THR B N 1
ATOM 907 C CA . THR B 1 45 ? -4.316 -6.418 2.191 1 97.62 45 THR B CA 1
ATOM 908 C C . THR B 1 45 ? -2.898 -6.766 1.742 1 97.62 45 THR B C 1
ATOM 910 O O . THR B 1 45 ? -2.549 -7.941 1.627 1 97.62 45 THR B O 1
ATOM 913 N N . LEU B 1 46 ? -2.141 -5.781 1.525 1 97.38 46 LEU B N 1
ATOM 914 C CA . LEU B 1 46 ? -0.756 -5.984 1.115 1 97.38 46 LEU B CA 1
ATOM 915 C C . LEU B 1 46 ? 0.018 -6.758 2.178 1 97.38 46 LEU B C 1
ATOM 917 O O . LEU B 1 46 ? 0.814 -7.641 1.854 1 97.38 46 LEU B O 1
ATOM 921 N N . LEU B 1 47 ? -0.226 -6.395 3.402 1 96.25 47 LEU B N 1
ATOM 922 C CA . LEU B 1 47 ? 0.413 -7.098 4.512 1 96.25 47 LEU B CA 1
ATOM 923 C C . LEU B 1 47 ? 0.007 -8.57 4.531 1 96.25 47 LEU B C 1
ATOM 925 O O . LEU B 1 47 ? 0.851 -9.445 4.715 1 96.25 47 LEU B O 1
ATOM 929 N N . GLU B 1 48 ? -1.266 -8.812 4.309 1 97.25 48 GLU B N 1
ATOM 930 C CA . GLU B 1 48 ? -1.746 -10.195 4.262 1 97.25 48 GLU B CA 1
ATOM 931 C C . GLU B 1 48 ? -1.063 -10.977 3.146 1 97.25 48 GLU B C 1
ATOM 933 O O . GLU B 1 48 ? -0.624 -12.109 3.357 1 97.25 48 GLU B O 1
ATOM 938 N N . ILE B 1 49 ? -1.004 -10.359 2.008 1 98.19 49 ILE B N 1
ATOM 939 C CA . ILE B 1 49 ? -0.358 -10.992 0.866 1 98.19 49 ILE B CA 1
ATOM 940 C C . ILE B 1 49 ? 1.099 -11.305 1.204 1 98.19 49 ILE B C 1
ATOM 942 O O . ILE B 1 49 ? 1.575 -12.414 0.963 1 98.19 49 ILE B O 1
ATOM 946 N N . ALA B 1 50 ? 1.777 -10.344 1.74 1 97.31 50 ALA B N 1
ATOM 947 C CA . ALA B 1 50 ? 3.18 -10.5 2.115 1 97.31 50 ALA B CA 1
ATOM 948 C C . ALA B 1 50 ? 3.355 -11.656 3.1 1 97.31 50 ALA B C 1
ATOM 950 O O . ALA B 1 50 ? 4.293 -12.445 2.979 1 97.31 50 ALA B O 1
ATOM 951 N N . GLN B 1 51 ? 2.463 -11.789 4.062 1 96.75 51 GLN B N 1
ATOM 952 C CA . GLN B 1 51 ? 2.514 -12.844 5.066 1 96.75 51 GLN B CA 1
ATOM 953 C C . GLN B 1 51 ? 2.309 -14.219 4.438 1 96.75 51 GLN B C 1
ATOM 955 O O . GLN B 1 51 ? 3.051 -15.156 4.727 1 96.75 51 GLN B O 1
ATOM 960 N N . PHE B 1 52 ? 1.359 -14.258 3.551 1 97.62 52 PHE B N 1
ATOM 961 C CA . PHE B 1 52 ? 1.078 -15.531 2.902 1 97.62 52 PHE B CA 1
ATOM 962 C C . PHE B 1 52 ? 2.238 -15.953 2.006 1 97.62 52 PHE B C 1
ATOM 964 O O . PHE B 1 52 ? 2.523 -17.141 1.868 1 97.62 52 PHE B O 1
ATOM 971 N N . LEU B 1 53 ? 2.904 -15.008 1.429 1 97.5 53 LEU B N 1
ATOM 972 C CA . LEU B 1 53 ? 4 -15.289 0.508 1 97.5 53 LEU B CA 1
ATOM 973 C C . LEU B 1 53 ? 5.336 -15.312 1.243 1 97.5 53 LEU B C 1
ATOM 975 O O . LEU B 1 53 ? 6.379 -15.555 0.634 1 97.5 53 LEU B O 1
ATOM 979 N N . SER B 1 54 ? 5.355 -15.016 2.514 1 97.12 54 SER B N 1
ATOM 980 C CA . SER B 1 54 ? 6.539 -15.016 3.369 1 97.12 54 SER B CA 1
ATOM 981 C C . SER B 1 54 ? 7.59 -14.039 2.863 1 97.12 54 SER B C 1
ATOM 983 O O . SER B 1 54 ? 8.766 -14.391 2.734 1 97.12 54 SER B O 1
ATOM 985 N N . VAL B 1 55 ? 7.164 -12.836 2.568 1 95.94 55 VAL B N 1
ATOM 986 C CA . VAL B 1 55 ? 8.047 -11.742 2.164 1 95.94 55 VAL B CA 1
ATOM 987 C C . VAL B 1 55 ? 7.695 -10.484 2.943 1 95.94 55 VAL B C 1
ATOM 989 O O . VAL B 1 55 ? 6.672 -10.43 3.631 1 95.94 55 VAL B O 1
ATOM 992 N N . ASP B 1 56 ? 8.672 -9.531 2.828 1 93.75 56 ASP B N 1
ATOM 993 C CA . ASP B 1 56 ? 8.391 -8.227 3.42 1 93.75 56 ASP B CA 1
ATOM 994 C C . ASP B 1 56 ? 7.395 -7.438 2.564 1 93.75 56 ASP B C 1
ATOM 996 O O . ASP B 1 56 ? 7.473 -7.461 1.335 1 93.75 56 ASP B O 1
ATOM 1000 N N . MET B 1 57 ? 6.488 -6.754 3.141 1 93 57 MET B N 1
ATOM 1001 C CA . MET B 1 57 ? 5.465 -5.98 2.439 1 93 57 MET B CA 1
ATOM 1002 C C . MET B 1 57 ? 6.102 -5.004 1.455 1 93 57 MET B C 1
ATOM 1004 O O . MET B 1 57 ? 5.594 -4.816 0.348 1 93 57 MET B O 1
ATOM 1008 N N . LYS B 1 58 ? 7.195 -4.383 1.884 1 93.38 58 LYS B N 1
ATOM 1009 C CA . LYS B 1 58 ? 7.863 -3.4 1.034 1 93.38 58 LYS B CA 1
ATOM 1010 C C . LYS B 1 58 ? 8.43 -4.055 -0.222 1 93.38 58 LYS B C 1
ATOM 1012 O O . LYS B 1 58 ? 8.586 -3.398 -1.254 1 93.38 58 LYS B O 1
ATOM 1017 N N . GLU B 1 59 ? 8.703 -5.328 -0.143 1 92.62 59 GLU B N 1
ATOM 1018 C CA . GLU B 1 59 ? 9.219 -6.07 -1.29 1 92.62 59 GLU B CA 1
ATOM 1019 C C . GLU B 1 59 ? 8.148 -6.238 -2.367 1 92.62 59 GLU B C 1
ATOM 1021 O O . GLU B 1 59 ? 8.461 -6.57 -3.512 1 92.62 59 GLU B O 1
ATOM 1026 N N . LEU B 1 60 ? 6.887 -6.086 -2.023 1 96.12 60 LEU B N 1
ATOM 1027 C CA . LEU B 1 60 ? 5.789 -6.23 -2.971 1 96.12 60 LEU B CA 1
ATOM 1028 C C . LEU B 1 60 ? 5.551 -4.93 -3.73 1 96.12 60 LEU B C 1
ATOM 1030 O O . LEU B 1 60 ? 4.766 -4.895 -4.68 1 96.12 60 LEU B O 1
ATOM 1034 N N . ILE B 1 61 ? 6.199 -3.889 -3.293 1 94.69 61 ILE B N 1
ATOM 1035 C CA . ILE B 1 61 ? 6.059 -2.58 -3.924 1 94.69 61 ILE B CA 1
ATOM 1036 C C . ILE B 1 61 ? 7.223 -2.342 -4.883 1 94.69 61 ILE B C 1
ATOM 1038 O O . ILE B 1 61 ? 8.383 -2.566 -4.531 1 94.69 61 ILE B O 1
ATOM 1042 N N . THR B 1 62 ? 6.84 -1.879 -6.078 1 91.38 62 THR B N 1
ATOM 1043 C CA . THR B 1 62 ? 7.863 -1.638 -7.09 1 91.38 62 THR B CA 1
ATOM 1044 C C . THR B 1 62 ? 8.727 -0.44 -6.707 1 91.38 62 THR B C 1
ATOM 1046 O O . THR B 1 62 ? 8.242 0.512 -6.094 1 91.38 62 THR B O 1
ATOM 1049 N N . ASP B 1 63 ? 9.961 -0.569 -7.062 1 81.19 63 ASP B N 1
ATOM 1050 C CA . ASP B 1 63 ? 10.867 0.557 -6.859 1 81.19 63 ASP B CA 1
ATOM 1051 C C . ASP B 1 63 ? 10.57 1.686 -7.844 1 81.19 63 ASP B C 1
ATOM 1053 O O . ASP B 1 63 ? 10.047 1.443 -8.938 1 81.19 63 ASP B O 1
ATOM 1057 N N . LYS B 1 64 ? 10.852 2.91 -7.344 1 71.94 64 LYS B N 1
ATOM 1058 C CA . LYS B 1 64 ? 10.625 4.098 -8.164 1 71.94 64 LYS B CA 1
ATOM 1059 C C . LYS B 1 64 ? 11.188 3.916 -9.57 1 71.94 64 LYS B C 1
ATOM 1061 O O . LYS B 1 64 ? 10.562 4.305 -10.555 1 71.94 64 LYS B O 1
ATOM 1066 N N . LYS B 1 65 ? 12.172 3.326 -9.602 1 67.75 65 LYS B N 1
ATOM 1067 C CA . LYS B 1 65 ? 12.859 3.135 -10.875 1 67.75 65 LYS B CA 1
ATOM 1068 C C . LYS B 1 65 ? 12.109 2.141 -11.766 1 67.75 65 LYS B C 1
ATOM 1070 O O . LYS B 1 65 ? 12.234 2.176 -12.992 1 67.75 65 LYS B O 1
ATOM 1075 N N . GLU B 1 66 ? 11.367 1.301 -11.258 1 63.84 66 GLU B N 1
ATOM 1076 C CA . GLU B 1 66 ? 10.703 0.24 -12.016 1 63.84 66 GLU B CA 1
ATOM 1077 C C . GLU B 1 66 ? 9.242 0.577 -12.266 1 63.84 66 GLU B C 1
ATOM 1079 O O . GLU B 1 66 ? 8.539 -0.155 -12.969 1 63.84 66 GLU B O 1
ATOM 1084 N N . ARG B 1 67 ? 8.734 1.547 -11.875 1 65.75 67 ARG B N 1
ATOM 1085 C CA . ARG B 1 67 ? 7.316 1.876 -11.938 1 65.75 67 ARG B CA 1
ATOM 1086 C C . ARG B 1 67 ? 6.906 2.234 -13.367 1 65.75 67 ARG B C 1
ATOM 1088 O O . ARG B 1 67 ? 5.766 2 -13.766 1 65.75 67 ARG B O 1
ATOM 1095 N N . ASN B 1 68 ? 7.648 2.881 -14.125 1 59.72 68 ASN B N 1
ATOM 1096 C CA . ASN B 1 68 ? 7.328 3.352 -15.461 1 59.72 68 ASN B CA 1
ATOM 1097 C C . ASN B 1 68 ? 7.238 2.195 -16.453 1 59.72 68 ASN B C 1
ATOM 1099 O O . ASN B 1 68 ? 6.809 2.381 -17.594 1 59.72 68 ASN B O 1
ATOM 1103 N N . ASP B 1 69 ? 7.383 1.05 -15.906 1 51.5 69 ASP B N 1
ATOM 1104 C CA . ASP B 1 69 ? 7.25 0.051 -16.969 1 51.5 69 ASP B CA 1
ATOM 1105 C C . ASP B 1 69 ? 5.828 -0.505 -17.016 1 51.5 69 ASP B C 1
ATOM 1107 O O . ASP B 1 69 ? 5.168 -0.627 -15.984 1 51.5 69 ASP B O 1
#

Nearest PDB structures (foldseek):
  3bs3-assembly1_A-2  TM=9.738E-01  e=6.379E-06  Bacteroides fragilis NCTC 9343
  3omt-assembly1_B  TM=9.665E-01  e=1.071E-05  Cytophaga hutchinsonii ATCC 33406
  2xj3-assembly1_B  TM=9.130E-01  e=1.177E-04  Enterococcus faecalis
  1utx-assembly1_B  TM=9.116E-01  e=5.219E-04  Enterococcus faecalis
  3vk0-assembly2_B  TM=8.243E-01  e=6.763E-04  Neisseria meningitidis MC58

Foldseek 3Di:
DQFWQLLVLCVVQVHDLVVLCVQLVHDSVVSVCCNVVVDHDDQVSLVSSCVVSVHDSVNGGDDPVPPVD/DQFWQLLVLCVVQVHDLVVLCVQLVHDSVVSVCCNVVVDHDDQVSLVSSCVVSVHDSVNGGDDPVPPVD

pLDDT: mean 93.36, std 10.19, range [50.78, 98.75]

Secondary structure (DSSP, 8-state):
---B-HHHHHHHHT--HHHHHHHHT--HHHHHHHHTTSS--BHHHHHHHHHHHTS-GGGGBPPGGGTT-/---B-HHHHHHHHT--HHHHHHHHT--HHHHHHHHTTSS--BHHHHHHHHHHHTS-GGGGBPPGGGTT-

Solvent-accessible surface area (backbone atoms only — not comparable to full-atom values): 7614 Å² total; per-residue (Å²): 107,30,58,52,37,50,43,61,52,31,60,75,69,69,50,54,63,64,59,51,11,60,74,70,72,47,49,55,68,59,44,49,28,39,47,66,42,75,40,59,54,26,53,64,54,38,42,50,53,17,59,76,68,72,49,59,51,71,71,37,41,45,49,83,86,55,23,86,88,105,31,58,52,38,51,44,62,53,29,61,76,69,69,50,54,62,64,59,50,10,60,74,69,71,45,51,55,67,59,43,49,28,40,46,66,41,75,42,60,55,26,53,65,56,39,43,50,50,17,59,76,69,70,48,59,50,70,72,35,42,45,50,83,85,54,22,86,85

Organism: NCBI:txid165179

Sequence (138 aa):
MKLNRIRAVLEDKGISQTWLAKKLGRSFSTVNAYVCNRSQPNLTTLLEIAQFLSVDMKELITDKKERNDMKLNRIRAVLEDKGISQTWLAKKLGRSFSTVNAYVCNRSQPNLTTLLEIAQFLSVDMKELITDKKERND